Protein AF-A0A430UZS7-F1 (afdb_monomer)

Radius of gyration: 16.91 Å; Cα contacts (8 Å, |Δi|>4): 3; chains: 1; bounding box: 30×13×50 Å

pLDDT: mean 78.12, std 16.06, range [44.41, 95.31]

Mean predicted aligned error: 10.61 Å

Secondary structure (DSSP, 8-state):
-------TTTTS-HHHHHHHHHHHHHHHHHHHHHTT--

Sequence (38 aa):
MLPNREHPLYYLDAETLLVAIYIWVDDELKALQAQGFK

Foldseek 3Di:
DPPPPPPVPVPCPPVNVVVVVVVVVVVVVVVCVVVVND

Organism: Thermus scotoductus (NCBI:txid37636)

Structure (mmCIF, N/CA/C/O backbone):
data_AF-A0A430UZS7-F1
#
_entry.id   AF-A0A430UZS7-F1
#
loop_
_atom_site.group_PDB
_atom_site.id
_atom_site.type_symbol
_atom_site.label_atom_id
_atom_site.label_alt_id
_atom_site.label_comp_id
_atom_site.label_asym_id
_atom_site.label_entity_id
_atom_site.label_seq_id
_atom_site.pdbx_PDB_ins_code
_atom_site.Cartn_x
_atom_site.Cartn_y
_atom_site.Cartn_z
_atom_site.occupancy
_atom_site.B_iso_or_equiv
_atom_site.auth_seq_id
_atom_site.auth_comp_id
_atom_site.auth_asym_id
_atom_site.auth_atom_id
_atom_site.pdbx_PDB_model_num
ATOM 1 N N . MET A 1 1 ? 10.888 4.671 -40.341 1.00 44.41 1 MET A N 1
ATOM 2 C CA . MET A 1 1 ? 10.972 4.063 -38.997 1.00 44.41 1 MET A CA 1
ATOM 3 C C . MET A 1 1 ? 10.835 5.190 -37.993 1.00 44.41 1 MET A C 1
ATOM 5 O O . MET A 1 1 ? 11.679 6.076 -38.009 1.00 44.41 1 MET A O 1
ATOM 9 N N . LEU A 1 2 ? 9.736 5.247 -37.233 1.00 57.06 2 LEU A N 1
ATOM 10 C CA . LEU A 1 2 ? 9.610 6.245 -36.167 1.00 57.06 2 LEU A CA 1
ATOM 11 C C . LEU A 1 2 ? 10.679 5.939 -35.109 1.00 57.06 2 LEU A C 1
ATOM 13 O O . LEU A 1 2 ? 10.761 4.782 -34.693 1.00 57.06 2 LEU A O 1
ATOM 17 N N . PRO A 1 3 ? 11.506 6.917 -34.699 1.00 57.91 3 PRO A N 1
ATOM 18 C CA . PRO A 1 3 ? 12.435 6.709 -33.605 1.00 57.91 3 PRO A CA 1
ATOM 19 C C . PRO A 1 3 ? 11.588 6.402 -32.378 1.00 57.91 3 PRO A C 1
ATOM 21 O O . PRO A 1 3 ? 10.692 7.171 -32.018 1.00 57.91 3 PRO A O 1
ATOM 24 N N . ASN A 1 4 ? 11.822 5.217 -31.824 1.00 59.12 4 ASN A N 1
ATOM 25 C CA . ASN A 1 4 ? 11.246 4.751 -30.581 1.00 59.12 4 ASN A CA 1
ATOM 26 C C . ASN A 1 4 ? 11.354 5.914 -29.590 1.00 59.12 4 ASN A C 1
ATOM 28 O O . ASN A 1 4 ? 12.459 6.351 -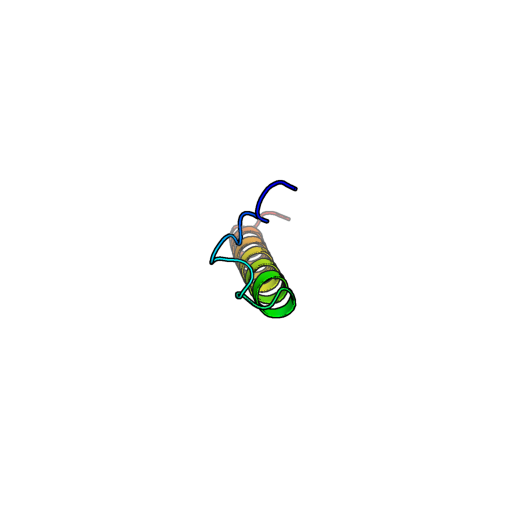29.274 1.00 59.12 4 ASN A O 1
ATOM 32 N N . ARG A 1 5 ? 10.215 6.500 -29.204 1.00 59.47 5 ARG A N 1
ATOM 33 C CA . ARG A 1 5 ? 10.159 7.480 -28.122 1.00 59.47 5 ARG A CA 1
ATOM 34 C C . ARG A 1 5 ? 10.588 6.721 -26.877 1.00 59.47 5 ARG A C 1
ATOM 36 O O . ARG A 1 5 ? 9.758 6.108 -26.211 1.00 59.47 5 ARG A O 1
ATOM 43 N N . GLU A 1 6 ? 11.888 6.701 -26.622 1.00 58.00 6 GLU A N 1
ATOM 44 C CA . GLU A 1 6 ? 12.470 6.195 -25.392 1.00 58.00 6 GLU A CA 1
ATOM 45 C C . GLU A 1 6 ? 12.006 7.140 -24.290 1.00 58.00 6 GLU A C 1
ATOM 47 O O . GLU A 1 6 ? 12.610 8.172 -24.007 1.00 58.00 6 GLU A O 1
ATOM 52 N N . HIS A 1 7 ? 10.825 6.846 -23.745 1.00 58.97 7 HIS A N 1
ATOM 53 C CA . HIS A 1 7 ? 10.338 7.510 -22.556 1.00 58.97 7 HIS A CA 1
ATOM 54 C C . HIS A 1 7 ? 11.356 7.220 -21.445 1.00 58.97 7 HIS A C 1
ATOM 56 O O . HIS A 1 7 ? 11.559 6.050 -21.112 1.00 58.97 7 HIS A O 1
ATOM 62 N N . PRO A 1 8 ? 11.961 8.246 -20.827 1.00 57.91 8 PRO A N 1
ATOM 63 C CA . PRO A 1 8 ? 13.004 8.076 -19.811 1.00 57.91 8 PRO A CA 1
ATOM 64 C C . PRO A 1 8 ? 12.504 7.432 -18.502 1.00 57.91 8 PRO A C 1
ATOM 66 O O . PRO A 1 8 ? 13.253 7.334 -17.538 1.00 57.91 8 PRO A O 1
ATOM 69 N N . LEU A 1 9 ? 11.245 6.984 -18.454 1.00 56.09 9 LEU A N 1
ATOM 70 C CA . LEU A 1 9 ? 10.610 6.350 -17.298 1.00 56.09 9 LEU A CA 1
ATOM 71 C C . LEU A 1 9 ? 10.609 4.812 -17.355 1.00 56.09 9 LEU A C 1
ATOM 73 O O . LEU A 1 9 ? 10.297 4.189 -16.348 1.00 56.09 9 LEU A O 1
ATOM 77 N N . TYR A 1 10 ? 10.998 4.183 -18.474 1.00 52.84 10 TYR A N 1
ATOM 78 C CA . TYR A 1 10 ? 11.086 2.711 -18.568 1.00 52.84 10 TYR A CA 1
ATOM 79 C C . TYR A 1 10 ? 12.260 2.096 -17.784 1.00 52.84 10 TYR A C 1
ATOM 81 O O . TYR A 1 10 ? 12.412 0.880 -17.770 1.00 52.84 10 TYR A O 1
ATOM 89 N N . TYR A 1 11 ? 13.082 2.919 -17.128 1.00 56.12 11 TYR A N 1
ATOM 90 C CA . TYR A 1 11 ? 14.156 2.463 -16.241 1.00 56.12 11 TYR A CA 1
ATOM 91 C C . TYR A 1 11 ? 13.723 2.361 -14.772 1.00 56.12 11 TYR A C 1
ATOM 93 O O . TYR A 1 11 ? 14.560 2.131 -13.902 1.00 56.12 11 TYR A O 1
ATOM 101 N N . LEU A 1 12 ? 12.435 2.557 -14.469 1.00 63.66 12 LEU A N 1
ATOM 102 C CA . LEU A 1 12 ? 11.898 2.059 -13.214 1.00 63.66 12 LEU A CA 1
ATO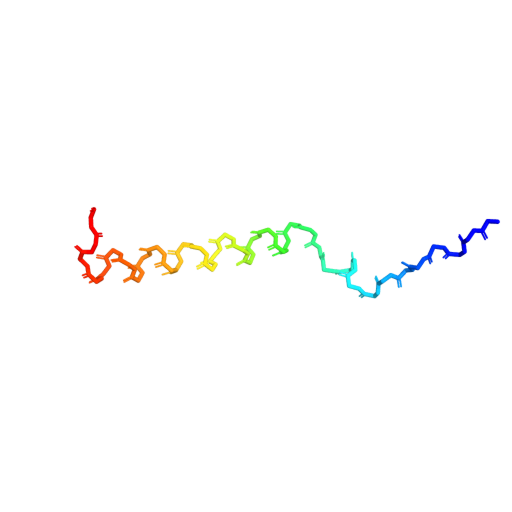M 103 C C . LEU A 1 12 ? 11.581 0.587 -13.442 1.00 63.66 12 LEU A C 1
ATOM 105 O O . LEU A 1 12 ? 10.672 0.258 -14.203 1.00 63.66 12 LEU A O 1
ATOM 109 N N . ASP A 1 13 ? 12.399 -0.269 -12.840 1.00 78.38 13 ASP A N 1
ATOM 110 C CA . ASP A 1 13 ? 12.234 -1.714 -12.876 1.00 78.38 13 ASP A CA 1
ATOM 111 C C . ASP A 1 13 ? 10.753 -2.077 -12.669 1.00 78.38 13 ASP A C 1
ATOM 113 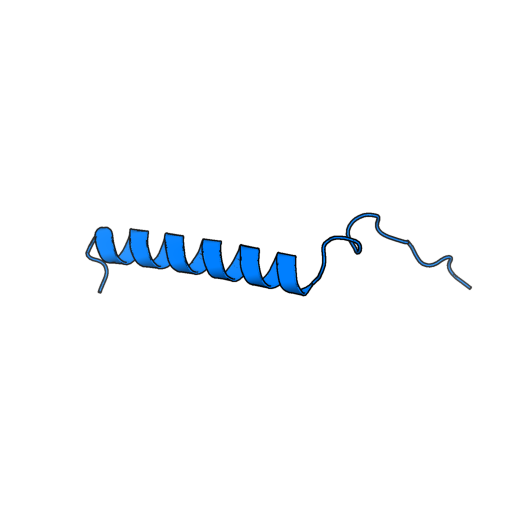O O . ASP A 1 13 ? 10.111 -1.627 -11.716 1.00 78.38 13 ASP A O 1
ATOM 117 N N . ALA A 1 14 ? 10.181 -2.811 -13.625 1.00 81.62 14 ALA A N 1
ATOM 118 C CA . ALA A 1 14 ? 8.751 -3.103 -13.639 1.00 81.62 14 ALA A CA 1
ATOM 119 C C . ALA A 1 14 ? 8.326 -3.853 -12.367 1.00 81.62 14 ALA A C 1
ATOM 121 O O . ALA A 1 14 ? 7.204 -3.671 -11.892 1.00 81.62 14 ALA A O 1
ATOM 122 N N . GLU A 1 15 ? 9.237 -4.637 -11.782 1.00 82.50 15 GLU A N 1
ATOM 123 C CA . GLU A 1 15 ? 9.026 -5.299 -10.497 1.00 82.50 15 GLU A CA 1
ATOM 124 C C . GLU A 1 15 ? 8.978 -4.277 -9.354 1.00 82.50 15 GLU A C 1
ATOM 126 O O . GLU A 1 15 ? 8.061 -4.307 -8.540 1.00 82.50 15 GLU A O 1
ATOM 131 N N . THR A 1 16 ? 9.884 -3.300 -9.334 1.00 86.25 16 THR A N 1
ATOM 132 C CA . THR A 1 16 ? 9.880 -2.184 -8.375 1.00 86.25 16 THR A CA 1
ATOM 133 C C . THR A 1 16 ? 8.597 -1.358 -8.456 1.00 86.25 16 THR A C 1
ATOM 135 O O . THR A 1 16 ? 8.017 -1.019 -7.423 1.00 86.25 16 THR A O 1
ATOM 138 N N . LEU A 1 17 ? 8.112 -1.061 -9.667 1.00 87.19 17 LEU A N 1
ATOM 139 C CA . LEU A 1 17 ? 6.834 -0.371 -9.849 1.00 87.19 17 LEU A CA 1
ATOM 140 C C . LEU A 1 17 ? 5.670 -1.210 -9.304 1.00 87.19 17 LEU A C 1
ATOM 142 O O . LEU A 1 17 ? 4.804 -0.686 -8.606 1.00 87.19 17 LEU A O 1
ATOM 146 N N . LEU A 1 18 ? 5.667 -2.514 -9.584 1.00 89.00 18 LEU A N 1
ATOM 147 C CA . LEU A 1 18 ? 4.641 -3.431 -9.100 1.00 89.00 18 LEU A CA 1
ATOM 148 C C . LEU A 1 18 ? 4.646 -3.539 -7.567 1.00 89.00 18 LEU A C 1
ATOM 150 O O . LEU A 1 18 ? 3.586 -3.494 -6.944 1.00 89.00 18 LEU A O 1
ATOM 154 N N . VAL A 1 19 ? 5.827 -3.621 -6.952 1.00 90.69 19 VAL A N 1
ATOM 155 C CA . VAL A 1 19 ? 5.998 -3.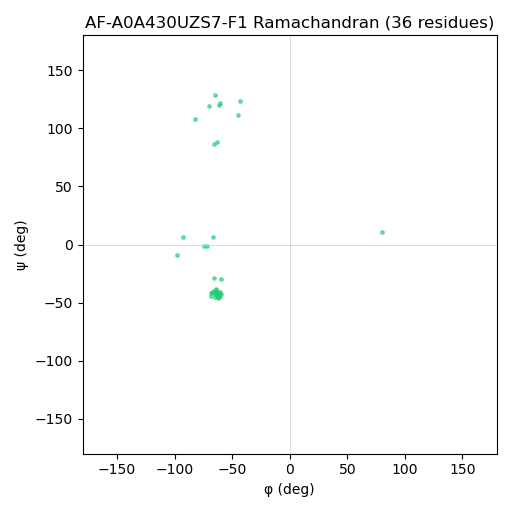654 -5.493 1.00 90.69 19 VAL A CA 1
ATOM 156 C C . VAL A 1 19 ? 5.523 -2.347 -4.858 1.00 90.69 19 VAL A C 1
ATOM 158 O O . VAL A 1 19 ? 4.802 -2.386 -3.864 1.00 90.69 19 VAL A O 1
ATOM 161 N N . ALA A 1 20 ? 5.858 -1.194 -5.444 1.00 92.56 20 ALA A N 1
ATOM 162 C CA . ALA A 1 20 ? 5.391 0.102 -4.955 1.00 92.56 20 ALA A CA 1
ATOM 163 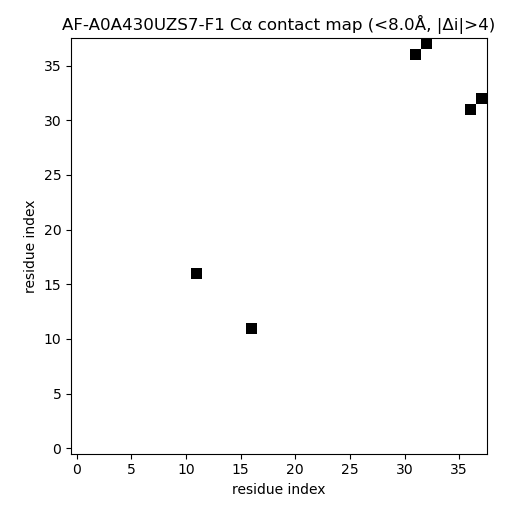C C . ALA A 1 20 ? 3.857 0.212 -4.991 1.00 92.56 20 ALA A C 1
ATOM 165 O O . ALA A 1 20 ? 3.255 0.696 -4.033 1.00 92.56 20 ALA A O 1
ATOM 166 N N . ILE A 1 21 ? 3.222 -0.291 -6.057 1.00 93.50 21 ILE A N 1
ATOM 167 C CA . ILE A 1 21 ? 1.757 -0.339 -6.164 1.00 93.50 21 ILE A CA 1
ATOM 168 C C . ILE A 1 21 ? 1.168 -1.272 -5.100 1.00 93.50 21 ILE A C 1
ATOM 170 O O . ILE A 1 21 ? 0.204 -0.898 -4.437 1.00 93.50 21 ILE A O 1
ATOM 174 N N . TYR A 1 22 ? 1.748 -2.458 -4.900 1.00 94.31 22 TYR A N 1
ATOM 175 C CA . TYR A 1 22 ? 1.264 -3.413 -3.901 1.00 94.31 22 TYR A CA 1
AT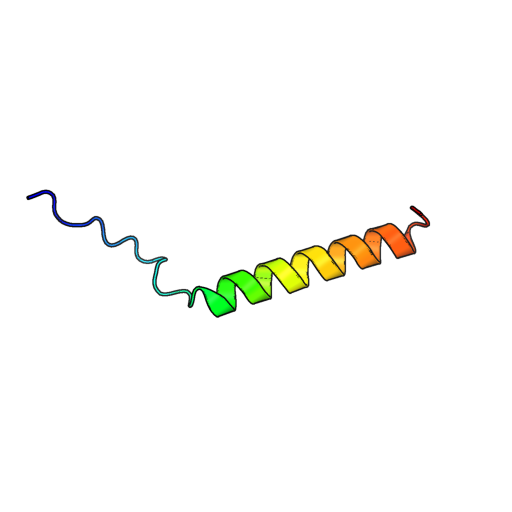OM 176 C C . TYR A 1 22 ? 1.321 -2.840 -2.480 1.00 94.31 22 TYR A C 1
ATOM 178 O O . TYR A 1 22 ? 0.354 -2.957 -1.733 1.00 94.31 22 TYR A O 1
ATOM 186 N N . ILE A 1 23 ? 2.425 -2.176 -2.126 1.00 94.44 23 ILE A N 1
ATOM 187 C CA . ILE A 1 23 ? 2.585 -1.523 -0.821 1.00 94.44 23 ILE A CA 1
ATOM 188 C C . ILE A 1 23 ? 1.546 -0.415 -0.641 1.00 94.44 23 ILE A C 1
ATOM 190 O O . ILE A 1 23 ? 0.918 -0.341 0.409 1.00 94.44 23 ILE A O 1
ATOM 194 N N . TRP A 1 24 ? 1.345 0.428 -1.657 1.00 95.31 24 TRP A N 1
ATOM 195 C CA . TRP A 1 24 ? 0.373 1.517 -1.580 1.00 95.31 24 TRP A CA 1
ATOM 196 C C . TRP A 1 24 ? -1.059 1.003 -1.375 1.00 95.31 24 TRP A C 1
ATOM 198 O O . TRP A 1 24 ? -1.762 1.486 -0.490 1.00 95.31 24 TRP A O 1
ATOM 208 N N . VAL A 1 25 ? -1.462 -0.023 -2.131 1.00 94.31 25 VAL A N 1
ATOM 209 C CA . VAL A 1 25 ? -2.792 -0.640 -2.008 1.00 94.31 25 VAL A CA 1
AT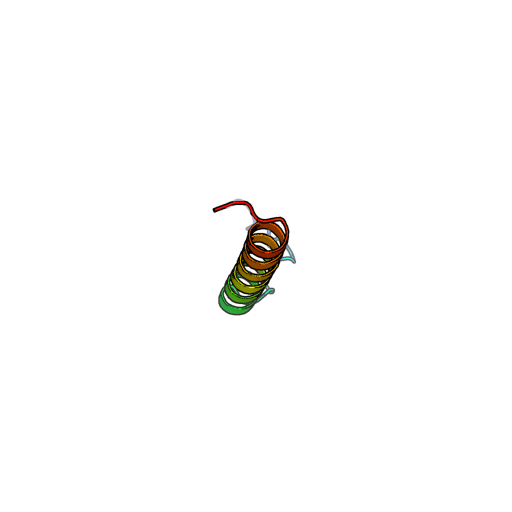OM 210 C C . VAL A 1 25 ? -2.975 -1.341 -0.658 1.00 94.31 25 VAL A C 1
ATOM 212 O O . VAL A 1 25 ? -4.049 -1.251 -0.067 1.00 94.31 25 VAL A O 1
ATOM 215 N N . ASP A 1 26 ? -1.948 -2.026 -0.151 1.00 94.44 26 ASP A N 1
ATOM 216 C CA . ASP A 1 26 ? -1.986 -2.682 1.163 1.00 94.44 26 ASP A CA 1
ATOM 217 C C . ASP A 1 26 ? -2.122 -1.666 2.308 1.00 94.44 26 ASP A C 1
ATOM 219 O O . ASP A 1 26 ? -2.917 -1.873 3.227 1.00 94.44 26 ASP A O 1
ATOM 223 N N . ASP A 1 27 ? -1.402 -0.543 2.240 1.00 93.75 27 ASP A N 1
ATOM 224 C CA . ASP A 1 27 ? -1.477 0.517 3.249 1.00 93.75 27 ASP A CA 1
ATOM 225 C C . ASP A 1 27 ? -2.849 1.212 3.238 1.00 93.75 27 ASP A C 1
ATOM 227 O O . ASP A 1 27 ? -3.456 1.423 4.291 1.00 93.75 27 ASP A O 1
ATOM 231 N N . GLU A 1 28 ? -3.406 1.469 2.050 1.00 93.31 28 GLU A N 1
ATOM 232 C CA . GLU A 1 28 ? -4.753 2.027 1.901 1.00 93.31 28 GLU A CA 1
ATOM 233 C C . GLU A 1 28 ? -5.831 1.059 2.410 1.00 93.31 28 GLU A C 1
ATOM 235 O O . GLU A 1 28 ? -6.734 1.462 3.146 1.00 93.31 28 GLU A O 1
ATOM 240 N N . LEU A 1 29 ? -5.706 -0.238 2.114 1.00 93.25 29 LEU A N 1
ATOM 241 C CA . LEU A 1 29 ? -6.623 -1.255 2.626 1.00 93.25 29 LEU A CA 1
ATOM 242 C C . LEU A 1 29 ? -6.564 -1.350 4.156 1.00 93.25 29 LEU A C 1
ATOM 244 O O . LEU A 1 29 ? -7.606 -1.416 4.812 1.00 93.25 29 LEU A O 1
ATOM 248 N N . LYS A 1 30 ? -5.363 -1.297 4.743 1.00 91.62 30 LYS A N 1
ATOM 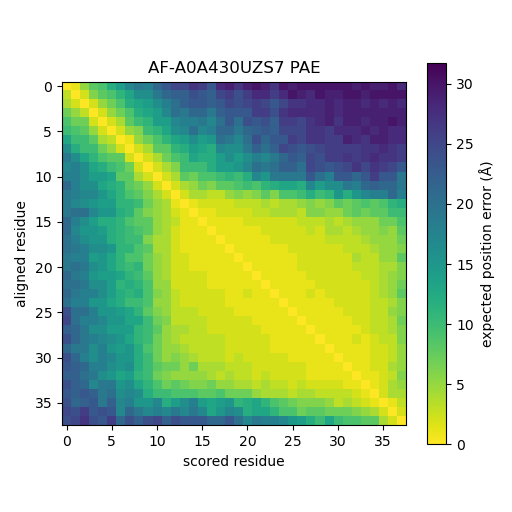249 C CA . LYS A 1 30 ? -5.181 -1.243 6.201 1.00 91.62 30 LYS A CA 1
ATOM 250 C C . LYS A 1 30 ? -5.800 0.012 6.800 1.00 91.62 30 LYS A C 1
ATOM 252 O O . LYS A 1 30 ? -6.446 -0.077 7.844 1.00 91.62 30 LYS A O 1
ATOM 257 N N . ALA A 1 31 ? -5.649 1.161 6.146 1.00 92.62 31 ALA A N 1
ATOM 258 C CA . ALA A 1 31 ? -6.260 2.408 6.587 1.00 92.62 31 ALA A CA 1
ATOM 259 C C . ALA A 1 31 ? -7.796 2.343 6.539 1.00 92.62 31 ALA A C 1
ATOM 261 O O . ALA A 1 31 ? -8.457 2.841 7.452 1.00 92.62 31 ALA A O 1
ATOM 262 N N . LEU A 1 32 ? -8.375 1.700 5.521 1.00 90.94 32 LEU A N 1
ATOM 263 C CA . LEU A 1 32 ? -9.821 1.479 5.415 1.00 90.94 32 LEU A CA 1
ATOM 264 C C . LEU A 1 32 ? -10.332 0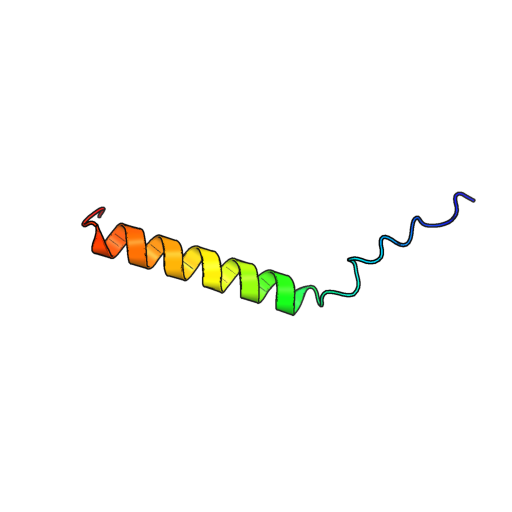.492 6.474 1.00 90.94 32 LEU A C 1
ATOM 266 O O . LEU A 1 32 ? -11.343 0.753 7.128 1.00 90.94 32 LEU A O 1
ATOM 270 N N . GLN A 1 33 ? -9.597 -0.593 6.718 1.00 88.62 33 GLN A N 1
ATOM 271 C CA . GLN A 1 33 ? -9.916 -1.551 7.775 1.00 88.62 33 GLN A CA 1
ATOM 272 C C . GLN A 1 33 ? -9.826 -0.908 9.170 1.00 88.62 33 GLN A C 1
ATOM 274 O O . GLN A 1 33 ? -10.675 -1.159 10.026 1.00 88.62 33 GLN A O 1
ATOM 279 N N . ALA A 1 34 ? -8.834 -0.042 9.405 1.00 87.81 34 ALA A N 1
ATOM 280 C CA . ALA A 1 34 ? -8.694 0.715 10.651 1.00 87.81 34 ALA A CA 1
ATOM 281 C C . ALA A 1 34 ? -9.839 1.722 10.864 1.00 87.81 34 ALA A C 1
ATOM 283 O O . ALA A 1 34 ? -10.221 1.986 12.002 1.00 87.81 34 ALA A O 1
ATOM 284 N N . GLN A 1 35 ? -10.428 2.235 9.781 1.00 85.56 35 GLN A N 1
ATOM 285 C CA . GLN A 1 35 ? -11.637 3.064 9.819 1.00 85.56 35 GLN A CA 1
ATOM 286 C C . GLN A 1 35 ? -12.918 2.255 10.098 1.00 85.56 35 GLN A C 1
ATOM 288 O O . GLN A 1 35 ? -13.995 2.835 10.221 1.00 85.56 35 GLN A O 1
ATOM 293 N N . GLY A 1 36 ? -12.819 0.928 10.243 1.00 83.19 36 GLY A N 1
ATOM 294 C CA . GLY A 1 36 ? -13.947 0.058 10.570 1.00 83.19 36 GLY A CA 1
ATOM 295 C C . GLY A 1 36 ? -14.838 -0.283 9.376 1.00 83.19 36 GLY A C 1
ATOM 296 O O . GLY A 1 36 ? -15.910 -0.856 9.575 1.00 83.19 36 GLY A O 1
ATOM 297 N N . PHE A 1 37 ? -14.408 0.035 8.149 1.00 68.31 37 PHE A N 1
ATOM 298 C CA . PHE A 1 37 ? -15.040 -0.494 6.944 1.00 68.31 37 PHE A CA 1
ATOM 299 C C . PHE A 1 37 ? -14.720 -1.993 6.854 1.00 68.31 37 PHE A C 1
ATOM 301 O O . PHE A 1 37 ? -13.552 -2.384 6.839 1.00 68.31 37 PHE A O 1
ATOM 308 N N . LYS A 1 38 ? -15.764 -2.826 6.872 1.00 63.56 38 LYS A N 1
ATOM 309 C CA . LYS A 1 38 ? -15.691 -4.291 6.869 1.00 63.56 38 LYS A CA 1
ATOM 310 C C . LYS A 1 38 ? -16.437 -4.859 5.672 1.00 63.56 38 LYS A C 1
ATOM 312 O O . LYS A 1 38 ? -17.504 -4.292 5.345 1.00 63.56 38 LYS A O 1
#

Solvent-accessible surface area (backbone atoms only — not comparable to full-atom values): 2449 Å² total; per-residue (Å²): 130,82,78,77,81,77,58,89,65,76,78,56,51,70,66,59,55,50,50,53,52,50,51,52,52,51,50,51,51,51,53,42,46,72,71,65,60,127